Protein AF-A0A1E7IAQ9-F1 (afdb_monomer_lite)

Radius of gyration: 12.76 Å; chains: 1; bounding box: 31×22×39 Å

pLDDT: mean 73.69, std 15.14, range [35.72, 90.19]

Sequence (66 aa):
MQACADGKIWLFCTKCNEVRNINDVEHLDCIGNESYWGPEPWWHDTRVFKCKECGTQQTSAIEYVP

Foldseek 3Di:
DDDPPPWFKWWADPVVRDIDGPVQWAFDDKQFPPPDPDPDDRQQIKTFTQDPPVRDTDIGRIDTDD

Secondary structure (DSSP, 8-state):
-------EEEEEETTTTEEEEGGGSEEEEEE--TT--SSS-GGGPEEEEE-TTT--EEEEE-EEE-

Structure (mmCIF, N/C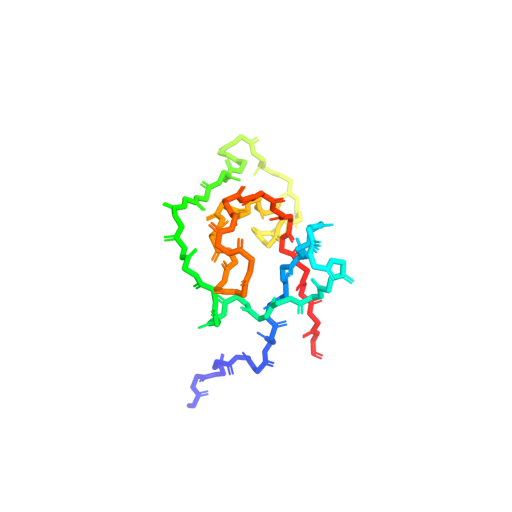A/C/O backbone):
data_AF-A0A1E7IAQ9-F1
#
_entry.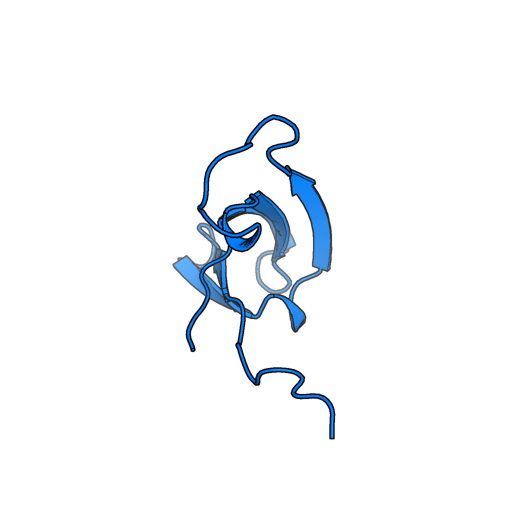id   AF-A0A1E7IAQ9-F1
#
loop_
_atom_site.group_PDB
_atom_site.id
_atom_site.type_symbol
_atom_site.label_atom_id
_atom_site.label_alt_id
_atom_site.label_comp_id
_atom_site.label_asym_id
_atom_site.label_entity_id
_atom_site.label_seq_id
_atom_site.pdbx_PDB_ins_code
_atom_site.Cartn_x
_atom_site.Cartn_y
_atom_site.Cartn_z
_atom_site.occupancy
_atom_site.B_iso_or_equiv
_atom_site.auth_seq_id
_atom_site.auth_comp_id
_atom_site.auth_asym_id
_atom_site.auth_atom_id
_atom_site.pdbx_PDB_model_num
ATOM 1 N N . MET A 1 1 ? -4.463 -4.710 -29.735 1.00 38.91 1 MET A N 1
ATOM 2 C CA . MET A 1 1 ? -4.916 -5.185 -28.412 1.00 38.91 1 MET A CA 1
ATOM 3 C C . MET A 1 1 ? -3.808 -4.861 -27.433 1.00 38.91 1 MET A C 1
ATOM 5 O O . MET A 1 1 ? -2.803 -5.556 -27.420 1.00 38.91 1 MET A O 1
ATOM 9 N N . GLN A 1 2 ? -3.905 -3.722 -26.751 1.00 36.19 2 GLN A N 1
ATOM 10 C CA . GLN A 1 2 ? -2.897 -3.328 -25.771 1.00 36.19 2 GLN A CA 1
ATOM 11 C C . GLN A 1 2 ? -3.134 -4.176 -24.526 1.00 36.19 2 GLN A C 1
ATOM 13 O O . GLN A 1 2 ? -4.227 -4.154 -23.964 1.00 36.19 2 GLN A O 1
ATOM 18 N N . ALA A 1 3 ? -2.136 -4.978 -24.174 1.00 35.72 3 ALA A N 1
ATOM 19 C CA . ALA A 1 3 ? -2.103 -5.740 -22.946 1.00 35.72 3 ALA A CA 1
ATOM 20 C C . ALA A 1 3 ? -2.137 -4.763 -21.763 1.00 35.72 3 ALA A C 1
ATOM 22 O O . ALA A 1 3 ? -1.102 -4.273 -21.320 1.00 35.72 3 ALA A O 1
ATOM 23 N N . CYS A 1 4 ? -3.328 -4.471 -21.243 1.00 46.38 4 CYS A N 1
ATOM 24 C CA . CYS A 1 4 ? -3.445 -4.268 -19.810 1.00 46.38 4 CYS A CA 1
ATOM 25 C C . CYS A 1 4 ? -3.095 -5.630 -19.224 1.00 46.38 4 CYS A C 1
ATOM 27 O O . CYS A 1 4 ? -3.924 -6.537 -19.246 1.00 46.38 4 CYS A O 1
ATOM 29 N N . ALA A 1 5 ? -1.822 -5.816 -18.870 1.00 43.81 5 ALA A N 1
ATOM 30 C CA . ALA A 1 5 ? -1.390 -6.987 -18.136 1.00 43.81 5 ALA A CA 1
ATOM 31 C C . ALA A 1 5 ? -2.382 -7.181 -16.987 1.00 43.81 5 ALA A C 1
ATOM 33 O O . ALA A 1 5 ? -2.638 -6.234 -16.240 1.00 43.81 5 ALA A O 1
ATOM 34 N N . ASP A 1 6 ? -2.940 -8.383 -16.859 1.00 50.03 6 ASP A N 1
ATOM 35 C CA . ASP A 1 6 ? -3.786 -8.808 -15.735 1.00 50.03 6 ASP A CA 1
ATOM 36 C C . ASP A 1 6 ? -2.954 -8.899 -14.434 1.00 50.03 6 ASP A C 1
ATOM 38 O O . ASP A 1 6 ? -3.194 -9.723 -13.563 1.00 50.03 6 ASP A O 1
ATOM 42 N N . GLY A 1 7 ? -1.915 -8.070 -14.311 1.00 56.75 7 GLY A N 1
ATOM 43 C CA . GLY A 1 7 ? -1.067 -7.967 -13.148 1.00 56.75 7 GLY A CA 1
ATOM 44 C C . GLY A 1 7 ? -1.874 -7.344 -12.031 1.00 56.75 7 GLY A C 1
ATOM 45 O O . GLY A 1 7 ? -2.070 -6.126 -11.970 1.00 56.75 7 GLY A O 1
ATOM 46 N N . LYS A 1 8 ? -2.383 -8.194 -11.145 1.00 69.06 8 LYS A N 1
ATOM 47 C CA . LYS A 1 8 ? -3.009 -7.741 -9.911 1.00 69.06 8 LYS A CA 1
ATOM 48 C C . LYS A 1 8 ? -1.897 -7.235 -9.009 1.00 69.06 8 LYS A C 1
ATOM 50 O O . LYS A 1 8 ? -1.021 -7.989 -8.597 1.00 69.06 8 LYS A O 1
ATOM 55 N N . ILE A 1 9 ? -1.945 -5.942 -8.725 1.00 75.19 9 ILE A N 1
ATOM 56 C CA . ILE A 1 9 ? -1.070 -5.311 -7.747 1.00 75.19 9 ILE A CA 1
ATOM 57 C C . ILE A 1 9 ? -1.715 -5.456 -6.371 1.00 75.19 9 ILE A C 1
ATOM 59 O O . ILE A 1 9 ? -2.901 -5.145 -6.188 1.00 75.19 9 ILE A O 1
ATOM 63 N N . TRP A 1 10 ? -0.925 -5.915 -5.408 1.00 83.31 10 TRP A N 1
ATOM 64 C CA . TRP A 1 10 ? -1.367 -6.153 -4.042 1.00 83.31 10 TRP A CA 1
ATOM 65 C C . TRP A 1 10 ? -0.668 -5.206 -3.069 1.00 83.31 10 TRP A C 1
ATOM 67 O O . TRP A 1 10 ? 0.491 -4.839 -3.251 1.00 83.31 10 TRP A O 1
ATOM 77 N N . LEU A 1 11 ? -1.407 -4.805 -2.038 1.00 83.81 11 LEU A N 1
ATOM 78 C CA . LEU A 1 11 ? -0.961 -3.975 -0.927 1.00 83.81 11 LEU A CA 1
ATOM 79 C C . LEU A 1 11 ? -1.242 -4.711 0.376 1.00 83.81 11 LEU A C 1
ATOM 81 O O . LEU A 1 11 ? -2.339 -5.232 0.575 1.00 83.81 11 LEU A O 1
ATOM 85 N N . PHE A 1 12 ? -0.287 -4.738 1.293 1.00 86.38 12 PHE A N 1
ATOM 86 C CA . PHE A 1 12 ? -0.471 -5.431 2.562 1.00 86.38 12 PHE A CA 1
ATOM 87 C C . PHE A 1 12 ? -1.073 -4.508 3.626 1.00 86.38 12 PHE A C 1
ATOM 89 O O . PHE A 1 12 ? -0.526 -3.447 3.936 1.00 86.38 12 PHE A O 1
ATOM 96 N N . CYS A 1 13 ? -2.196 -4.916 4.220 1.00 86.75 13 CYS A N 1
ATOM 97 C CA . CYS A 1 13 ? -2.787 -4.235 5.365 1.00 86.75 13 CYS A CA 1
ATOM 98 C C . CYS A 1 13 ? -2.300 -4.869 6.668 1.00 86.75 13 CYS A C 1
ATOM 100 O O . CYS A 1 13 ? -2.720 -5.966 7.026 1.00 86.75 13 CYS A O 1
ATOM 102 N N . THR A 1 14 ? -1.492 -4.140 7.435 1.00 86.56 14 THR A N 1
ATOM 103 C CA . THR A 1 14 ? -0.948 -4.622 8.718 1.00 86.56 14 THR A CA 1
ATOM 104 C C . THR A 1 14 ? -2.009 -4.752 9.809 1.00 86.56 14 THR A C 1
ATOM 106 O O . THR A 1 14 ? -1.871 -5.573 10.709 1.00 86.56 14 THR A O 1
ATOM 109 N N . LYS A 1 15 ? -3.090 -3.966 9.738 1.00 89.12 15 LYS A N 1
ATOM 110 C CA . LYS A 1 15 ? -4.201 -4.034 10.702 1.00 89.12 15 LYS A CA 1
ATOM 111 C C . LYS A 1 15 ? -5.106 -5.245 10.498 1.00 89.12 15 LYS A C 1
ATOM 113 O O . LYS A 1 15 ? -5.515 -5.850 11.481 1.00 89.12 15 LYS A O 1
ATOM 118 N N . CYS A 1 16 ? -5.417 -5.578 9.249 1.00 85.62 16 CYS A N 1
ATOM 119 C CA . CYS A 1 16 ? -6.194 -6.771 8.906 1.00 85.62 16 CYS A CA 1
ATOM 120 C C . CYS A 1 16 ? -5.310 -8.023 8.823 1.00 85.62 16 CYS A C 1
ATOM 122 O O . CYS A 1 16 ? -5.829 -9.128 8.888 1.00 85.62 16 CYS A O 1
ATOM 124 N N . ASN A 1 17 ? -3.988 -7.844 8.709 1.00 88.19 17 ASN A N 1
ATOM 125 C CA . ASN A 1 17 ? -3.015 -8.898 8.431 1.00 88.19 17 ASN A CA 1
ATOM 126 C C . ASN A 1 17 ? -3.328 -9.655 7.123 1.00 88.19 17 ASN A C 1
ATOM 128 O O . ASN A 1 17 ? -3.197 -10.874 7.046 1.00 88.19 17 ASN A O 1
ATOM 132 N N . GLU A 1 18 ? -3.764 -8.916 6.098 1.00 85.38 18 GLU A N 1
ATOM 133 C CA . GLU A 1 18 ? -4.243 -9.450 4.818 1.00 85.38 18 GLU A CA 1
ATOM 134 C C . GLU A 1 18 ? -3.765 -8.603 3.635 1.00 85.38 18 GLU A C 1
ATOM 136 O O . GLU A 1 18 ? -3.564 -7.389 3.752 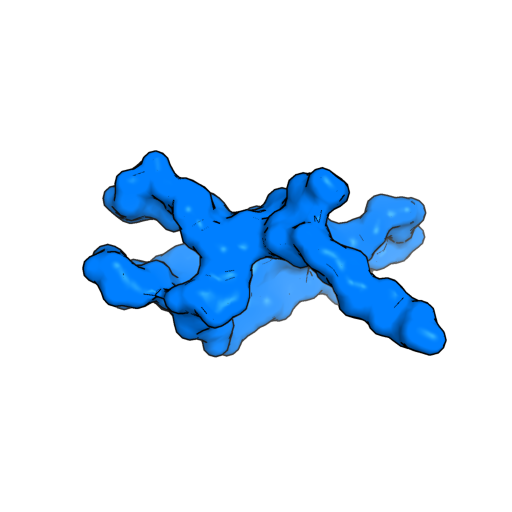1.00 85.38 18 GLU A O 1
ATOM 141 N N . VAL A 1 19 ? -3.641 -9.242 2.470 1.00 85.44 19 VAL A N 1
ATOM 142 C CA . VAL A 1 19 ? -3.377 -8.562 1.197 1.00 85.44 19 VAL A CA 1
ATOM 143 C C . VAL A 1 19 ? -4.659 -7.964 0.624 1.00 85.44 19 VAL A C 1
ATOM 145 O O . VAL A 1 19 ? -5.731 -8.564 0.659 1.00 85.44 19 VAL A O 1
ATOM 148 N N . ARG A 1 20 ? -4.546 -6.761 0.073 1.00 85.69 20 ARG A N 1
ATOM 149 C CA . ARG A 1 20 ? -5.629 -6.003 -0.547 1.00 85.69 20 ARG A CA 1
ATOM 150 C C . ARG A 1 20 ? -5.267 -5.706 -1.982 1.00 85.69 20 ARG A C 1
ATOM 152 O O . ARG A 1 20 ? -4.135 -5.337 -2.278 1.00 85.69 20 ARG A O 1
ATOM 159 N N . ASN A 1 21 ? -6.226 -5.877 -2.882 1.00 84.50 21 ASN A N 1
ATOM 160 C CA . ASN A 1 21 ? -6.015 -5.468 -4.258 1.00 84.50 21 ASN A CA 1
ATOM 161 C C . ASN A 1 21 ? -5.920 -3.944 -4.293 1.00 84.50 21 ASN A C 1
ATOM 163 O O . ASN A 1 21 ? -6.754 -3.266 -3.690 1.00 84.50 21 ASN A O 1
ATOM 167 N N . ILE A 1 22 ? -4.940 -3.403 -5.014 1.00 82.00 22 ILE A N 1
ATOM 168 C CA . ILE A 1 22 ? -4.798 -1.954 -5.140 1.00 82.00 22 ILE A CA 1
ATOM 169 C C . ILE A 1 22 ? -6.076 -1.314 -5.687 1.00 82.00 22 ILE A C 1
ATOM 171 O O . ILE A 1 22 ? -6.442 -0.232 -5.257 1.00 82.00 22 ILE A O 1
ATOM 175 N N . ASN A 1 23 ? -6.811 -1.990 -6.569 1.00 81.69 23 ASN A N 1
ATOM 176 C CA . ASN A 1 23 ? -8.030 -1.446 -7.164 1.00 81.69 23 ASN A CA 1
ATOM 177 C C . ASN A 1 23 ? -9.229 -1.424 -6.196 1.00 81.69 23 ASN A C 1
ATOM 179 O O . ASN A 1 2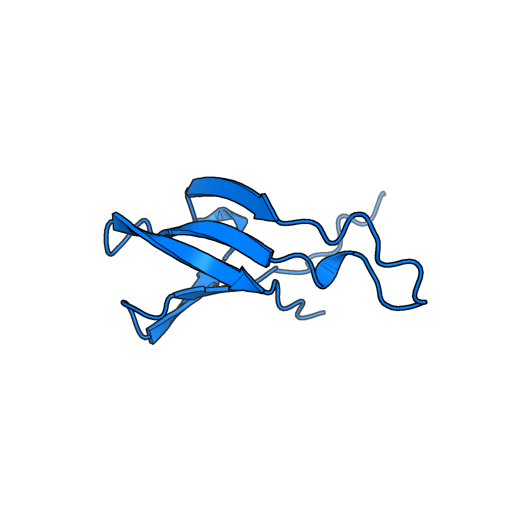3 ? -10.245 -0.821 -6.524 1.00 81.69 23 ASN 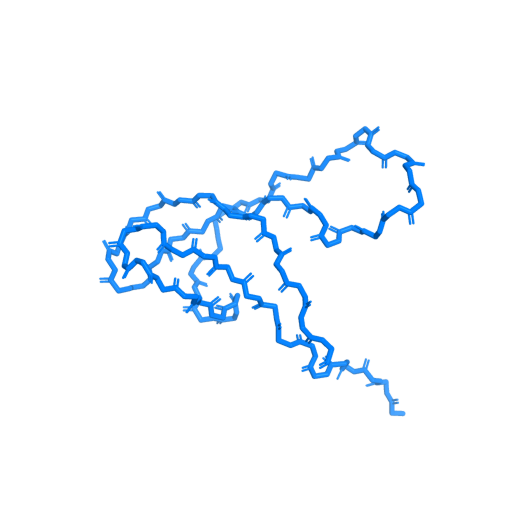A O 1
ATOM 183 N N . ASP A 1 24 ? -9.133 -2.082 -5.035 1.00 84.06 24 ASP A N 1
ATOM 184 C CA . ASP A 1 24 ? -10.224 -2.186 -4.051 1.00 84.06 24 ASP A CA 1
ATOM 185 C C . ASP A 1 24 ? -10.038 -1.259 -2.831 1.00 84.06 24 ASP A C 1
ATOM 187 O O . ASP A 1 24 ? -10.930 -1.124 -1.992 1.00 84.06 24 ASP A O 1
ATOM 191 N N . VAL A 1 25 ? -8.885 -0.593 -2.722 1.00 84.00 25 VAL A N 1
ATOM 192 C CA . VAL A 1 25 ? -8.583 0.340 -1.626 1.00 84.00 25 VAL A CA 1
ATOM 193 C C . VAL A 1 25 ? -8.714 1.796 -2.065 1.00 84.00 25 VAL A C 1
ATOM 195 O O . VAL A 1 25 ? -8.626 2.114 -3.247 1.00 84.00 25 VAL A O 1
ATOM 198 N N . GLU A 1 26 ? -8.902 2.703 -1.107 1.00 87.44 26 GLU A N 1
ATOM 199 C CA . GLU A 1 26 ? -8.896 4.145 -1.374 1.00 87.44 26 GLU A CA 1
ATOM 200 C C . GLU A 1 26 ? -7.446 4.644 -1.424 1.00 87.44 26 GLU A C 1
ATOM 202 O O . GLU A 1 26 ? -6.682 4.465 -0.471 1.00 87.44 26 GLU A O 1
ATOM 207 N N . HIS A 1 27 ? -7.055 5.237 -2.554 1.00 85.88 27 HIS A N 1
ATOM 208 C CA . HIS A 1 27 ? -5.694 5.732 -2.775 1.00 85.88 27 HIS A CA 1
ATOM 209 C C . HIS A 1 27 ? -5.606 7.151 -2.252 1.00 85.88 27 HIS A C 1
ATOM 211 O O . HIS A 1 27 ? -6.353 8.020 -2.695 1.00 85.88 27 HIS A O 1
ATOM 217 N N . LEU A 1 28 ? -4.687 7.374 -1.322 1.00 85.25 28 LEU A N 1
ATOM 218 C CA . LEU A 1 28 ? -4.486 8.688 -0.731 1.00 85.25 28 LEU A CA 1
ATOM 219 C C . LEU A 1 28 ? -3.278 9.377 -1.346 1.00 85.25 28 LEU A C 1
ATOM 221 O O . LEU A 1 28 ? -3.367 10.541 -1.714 1.00 85.25 28 LEU A O 1
ATOM 225 N N . ASP A 1 29 ? -2.163 8.655 -1.452 1.00 82.06 29 ASP A N 1
ATOM 226 C CA . ASP A 1 29 ? -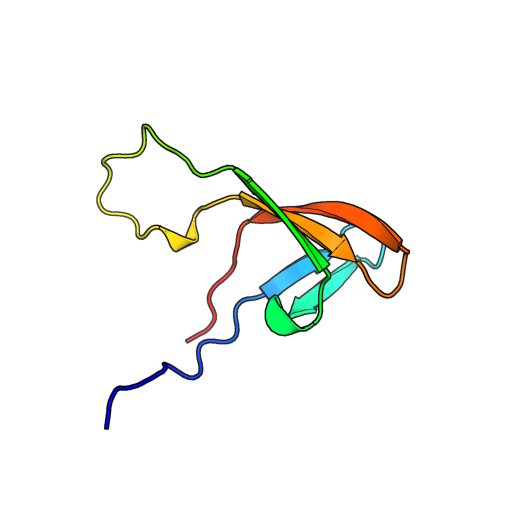0.902 9.219 -1.917 1.00 82.06 29 ASP A CA 1
ATOM 227 C C . ASP A 1 29 ? 0.045 8.121 -2.437 1.00 82.06 29 ASP A C 1
ATOM 229 O O . ASP A 1 29 ? -0.203 6.916 -2.292 1.00 82.06 29 ASP A O 1
ATOM 233 N N . CYS A 1 30 ? 1.141 8.528 -3.063 1.00 79.56 30 CYS A N 1
ATOM 234 C CA . CYS A 1 30 ? 2.181 7.641 -3.554 1.00 79.56 30 CYS A CA 1
ATOM 235 C C . CYS A 1 30 ? 3.532 8.263 -3.224 1.00 79.56 30 CYS A C 1
ATOM 237 O O . CYS A 1 30 ? 3.928 9.258 -3.826 1.00 79.56 30 CYS A O 1
ATOM 239 N N . ILE A 1 31 ? 4.257 7.628 -2.308 1.00 78.00 31 ILE A N 1
ATOM 240 C CA . ILE A 1 31 ? 5.630 7.996 -1.994 1.00 78.00 31 ILE A CA 1
ATOM 241 C C . ILE A 1 31 ? 6.497 7.323 -3.051 1.00 78.00 31 ILE A C 1
ATOM 243 O O . ILE A 1 31 ? 6.924 6.173 -2.904 1.00 78.00 31 ILE A O 1
ATOM 247 N N . GLY A 1 32 ? 6.658 8.039 -4.161 1.00 66.62 32 GLY A N 1
ATOM 248 C CA . GLY A 1 32 ? 7.568 7.657 -5.224 1.00 66.62 32 GLY A CA 1
ATOM 249 C C . GLY A 1 32 ? 9.007 7.939 -4.816 1.00 66.62 32 GLY A C 1
ATOM 250 O O . GLY A 1 32 ? 9.295 8.979 -4.220 1.00 66.62 32 GLY A O 1
ATOM 251 N N . ASN A 1 33 ? 9.930 7.040 -5.143 1.00 64.31 33 ASN A N 1
ATOM 252 C CA . ASN A 1 33 ? 11.349 7.353 -4.990 1.00 64.31 33 ASN A CA 1
ATOM 253 C C . ASN A 1 33 ? 11.809 8.233 -6.161 1.00 64.31 33 ASN A C 1
ATOM 255 O O . ASN A 1 33 ? 12.402 7.750 -7.120 1.00 64.31 33 ASN A O 1
ATOM 259 N N . GLU A 1 34 ? 11.573 9.545 -6.064 1.00 57.38 34 GLU A N 1
ATOM 260 C CA . GLU A 1 34 ? 11.944 10.544 -7.086 1.00 57.38 34 GLU A CA 1
ATOM 261 C C . GLU A 1 34 ? 13.443 10.550 -7.447 1.00 57.38 34 GLU A C 1
ATOM 263 O O . GLU A 1 34 ? 13.834 11.016 -8.514 1.00 57.38 34 GLU A O 1
ATOM 268 N N . SER A 1 35 ? 14.290 10.011 -6.564 1.00 57.06 35 SER A N 1
ATOM 269 C CA . SER A 1 35 ? 15.747 9.936 -6.724 1.00 57.06 35 SER A CA 1
ATOM 270 C C . SER A 1 35 ? 16.268 8.545 -7.117 1.00 57.06 35 SER A C 1
ATOM 272 O O . SER A 1 35 ? 17.484 8.348 -7.176 1.00 57.06 35 SER A O 1
ATOM 274 N N . TYR A 1 36 ? 15.395 7.563 -7.364 1.00 58.47 36 TYR A N 1
ATOM 275 C CA . TYR A 1 36 ? 15.816 6.217 -7.749 1.00 58.47 36 TYR A CA 1
ATOM 276 C C . TYR A 1 36 ? 16.033 6.128 -9.268 1.00 58.47 36 TYR A C 1
ATOM 278 O O . TYR A 1 36 ? 15.093 6.045 -10.051 1.00 58.47 36 TYR A O 1
ATOM 286 N N . TRP A 1 37 ? 17.306 6.135 -9.675 1.00 57.91 37 TRP A N 1
ATOM 287 C CA . TRP A 1 37 ? 17.760 5.975 -11.068 1.00 57.91 37 TRP A CA 1
ATOM 288 C C . TRP A 1 37 ? 18.264 4.552 -11.371 1.00 57.91 37 TRP A C 1
ATOM 290 O O . TRP A 1 37 ? 19.001 4.342 -12.336 1.00 57.91 37 TRP A O 1
ATOM 300 N N . GLY A 1 38 ? 17.947 3.583 -10.508 1.00 64.81 38 GLY A N 1
ATOM 301 C CA . GLY A 1 38 ? 18.371 2.196 -10.676 1.00 64.81 38 GLY A CA 1
ATOM 302 C C . GLY A 1 38 ? 17.547 1.447 -11.735 1.00 64.81 38 GLY A C 1
ATOM 303 O O . GLY A 1 38 ? 16.507 1.931 -12.175 1.00 64.81 38 GLY A O 1
ATOM 304 N N . PRO A 1 39 ? 18.005 0.262 -12.174 1.00 58.38 39 PRO A N 1
ATOM 305 C CA . PRO A 1 39 ? 17.329 -0.537 -13.197 1.00 58.38 39 PRO A CA 1
ATOM 306 C C . PRO A 1 39 ? 16.036 -1.209 -12.703 1.00 58.38 39 PRO A C 1
ATOM 308 O O . PRO A 1 39 ? 15.355 -1.855 -13.501 1.00 58.38 39 PRO A O 1
ATOM 311 N N . GLU A 1 40 ? 15.708 -1.119 -11.408 1.00 58.66 40 GLU A N 1
ATOM 312 C CA . GLU A 1 40 ? 14.504 -1.744 -10.858 1.00 58.66 40 GLU A CA 1
ATOM 313 C C . GLU A 1 40 ? 13.247 -0.940 -11.260 1.00 58.66 40 GLU A C 1
ATOM 315 O O . GLU A 1 40 ? 13.258 0.292 -11.225 1.00 58.66 40 GLU A O 1
ATOM 320 N N . PRO A 1 41 ? 12.152 -1.599 -11.683 1.00 57.91 41 PRO A N 1
ATOM 321 C CA . PRO A 1 41 ? 10.962 -0.896 -12.159 1.00 57.91 41 PRO A CA 1
ATOM 322 C C . PRO A 1 41 ? 10.269 -0.052 -11.074 1.00 57.91 41 PRO A C 1
ATOM 324 O O . PRO A 1 41 ? 10.355 -0.324 -9.882 1.00 57.91 41 PRO A O 1
ATOM 327 N N . TRP A 1 42 ? 9.485 0.936 -11.507 1.00 56.09 42 TRP A N 1
ATOM 328 C CA . TRP A 1 42 ? 8.693 1.863 -10.675 1.00 56.09 42 TRP A CA 1
ATOM 329 C C . TRP A 1 42 ? 7.697 1.192 -9.703 1.00 56.09 42 TRP A C 1
ATOM 331 O O . TRP A 1 42 ? 7.146 1.832 -8.816 1.00 56.09 42 TRP A O 1
ATOM 341 N N . TRP A 1 43 ? 7.465 -0.116 -9.813 1.00 61.91 43 TRP A N 1
ATOM 342 C CA . TRP A 1 43 ? 6.637 -0.880 -8.875 1.00 61.91 43 TRP A CA 1
ATOM 343 C C . TRP A 1 43 ? 7.232 -1.010 -7.453 1.00 61.91 43 TRP A C 1
ATOM 345 O O . TRP A 1 43 ? 6.582 -1.585 -6.592 1.00 61.91 43 TRP A O 1
ATOM 355 N N . HIS A 1 44 ? 8.423 -0.458 -7.177 1.00 62.28 44 HIS A N 1
ATOM 356 C CA . HIS A 1 44 ? 8.985 -0.337 -5.821 1.00 62.28 44 HIS A CA 1
ATOM 357 C C . HIS A 1 44 ? 8.432 0.868 -5.035 1.00 62.28 44 HIS A C 1
ATOM 359 O O . HIS A 1 44 ? 8.808 1.079 -3.879 1.00 62.28 44 HIS A O 1
ATOM 365 N N . ASP A 1 45 ? 7.554 1.671 -5.639 1.00 72.06 45 ASP A N 1
ATOM 366 C CA . ASP A 1 45 ? 6.946 2.815 -4.966 1.00 72.06 45 ASP A CA 1
ATOM 367 C C . ASP A 1 45 ? 6.066 2.381 -3.782 1.00 72.06 45 ASP A C 1
ATOM 369 O O . ASP A 1 45 ? 5.340 1.380 -3.821 1.00 72.06 45 ASP A O 1
ATOM 373 N N . THR A 1 46 ? 6.107 3.170 -2.708 1.00 80.44 46 THR A N 1
ATOM 374 C CA . THR A 1 46 ? 5.282 2.934 -1.521 1.00 80.44 46 THR A CA 1
ATOM 375 C C . THR A 1 46 ? 3.947 3.649 -1.679 1.00 80.44 46 THR A C 1
ATOM 377 O O . THR A 1 46 ? 3.885 4.871 -1.808 1.00 80.44 46 THR A O 1
ATOM 380 N N . ARG A 1 47 ? 2.843 2.904 -1.631 1.00 85.44 47 ARG A N 1
ATOM 381 C CA . ARG A 1 47 ? 1.491 3.465 -1.712 1.00 85.44 47 ARG A CA 1
ATOM 382 C C . ARG A 1 47 ? 0.975 3.827 -0.336 1.00 85.44 47 ARG A C 1
ATOM 384 O O . ARG A 1 47 ? 1.066 3.023 0.590 1.00 85.44 47 ARG A O 1
ATOM 391 N N . VAL A 1 48 ? 0.372 5.007 -0.226 1.00 87.81 48 VAL A N 1
ATOM 392 C CA . VAL A 1 48 ? -0.428 5.416 0.928 1.00 87.81 48 VAL A CA 1
ATOM 393 C C . VAL A 1 48 ? -1.887 5.157 0.583 1.00 87.81 48 VAL A C 1
ATOM 395 O O . VAL A 1 48 ? -2.438 5.739 -0.352 1.00 87.81 48 VAL A O 1
ATOM 398 N N . PHE A 1 49 ? -2.522 4.269 1.333 1.00 88.62 49 PHE A N 1
ATOM 399 C CA . PHE A 1 49 ? -3.893 3.857 1.070 1.00 88.62 49 PHE A CA 1
ATOM 400 C C . PHE A 1 49 ? -4.684 3.736 2.362 1.00 88.62 49 PHE A C 1
ATOM 402 O O . PHE A 1 49 ? -4.139 3.502 3.444 1.00 88.62 49 PHE A O 1
ATOM 409 N N . LYS A 1 50 ? -5.999 3.867 2.240 1.00 89.50 50 LYS A N 1
ATOM 410 C CA . LYS A 1 50 ? -6.936 3.597 3.320 1.00 89.50 50 LYS A CA 1
ATOM 411 C C . LYS A 1 50 ? -7.608 2.260 3.065 1.00 89.50 50 LYS A C 1
ATOM 413 O O . LYS A 1 50 ? -8.261 2.051 2.042 1.00 89.50 50 LYS A O 1
ATOM 418 N N . CYS A 1 51 ? -7.423 1.332 3.999 1.00 86.62 51 CYS A N 1
ATOM 419 C CA . CYS A 1 51 ? -8.099 0.044 3.934 1.00 86.62 51 CYS A CA 1
ATOM 420 C C . CYS A 1 51 ? -9.604 0.254 4.102 1.00 86.62 51 CYS A C 1
ATOM 422 O O . CYS A 1 51 ? -10.038 0.874 5.073 1.00 86.62 51 CYS A O 1
ATOM 424 N N . LYS A 1 52 ? -10.399 -0.296 3.184 1.00 84.94 52 LYS A N 1
ATOM 425 C CA . LYS A 1 52 ? -11.861 -0.208 3.235 1.00 84.94 52 LYS A CA 1
ATOM 426 C C . LYS A 1 52 ? -12.459 -0.959 4.428 1.00 84.94 52 LYS A C 1
ATOM 428 O O . LYS A 1 52 ? -13.481 -0.535 4.951 1.00 84.94 52 LYS A O 1
ATOM 433 N N . GLU A 1 53 ? -11.813 -2.038 4.872 1.00 85.69 53 GLU A N 1
ATOM 434 C CA . GLU A 1 53 ? -12.326 -2.881 5.959 1.00 85.69 53 GLU A CA 1
ATOM 435 C C . GLU A 1 53 ? -12.043 -2.294 7.344 1.00 85.69 53 GLU A C 1
ATOM 437 O O . GLU A 1 53 ? -12.960 -2.105 8.136 1.00 85.69 53 GLU A O 1
ATOM 442 N N . CYS A 1 54 ? -10.786 -1.957 7.645 1.00 86.69 54 CYS A N 1
ATOM 443 C CA . CYS A 1 54 ? -10.430 -1.398 8.954 1.00 86.69 54 CYS A CA 1
ATOM 444 C C . CYS A 1 54 ? -10.448 0.137 9.001 1.00 86.69 54 CYS A C 1
ATOM 446 O O . CYS A 1 54 ? -10.140 0.720 10.041 1.00 86.69 54 CYS A O 1
ATOM 448 N N . GLY A 1 55 ? -10.717 0.810 7.876 1.00 85.75 55 GLY A N 1
ATOM 449 C CA . GLY A 1 55 ? -10.743 2.272 7.757 1.00 85.75 55 GLY A CA 1
ATOM 450 C C . GLY A 1 55 ? -9.404 2.966 8.027 1.00 85.75 55 GLY A C 1
ATOM 451 O O . GLY A 1 55 ? -9.353 4.195 8.070 1.00 85.75 55 GLY A O 1
ATOM 452 N N . THR A 1 56 ? -8.328 2.204 8.239 1.00 87.75 56 THR A N 1
ATOM 453 C CA . THR A 1 56 ? -7.037 2.736 8.676 1.00 87.75 56 THR A CA 1
ATOM 454 C C . THR A 1 56 ? -6.208 3.154 7.468 1.00 87.75 56 THR A C 1
ATOM 456 O O . THR A 1 56 ? -6.087 2.404 6.496 1.00 87.75 56 THR A O 1
ATOM 459 N N . GLN A 1 57 ? -5.626 4.349 7.547 1.00 90.19 57 GLN A N 1
ATOM 460 C CA . GLN A 1 57 ? -4.617 4.816 6.605 1.00 90.19 57 GLN A CA 1
ATOM 461 C C . GLN A 1 57 ? -3.272 4.164 6.926 1.00 90.19 57 GLN A C 1
ATOM 463 O O . GLN A 1 57 ? -2.823 4.180 8.072 1.00 90.19 57 GLN A O 1
ATOM 468 N N . GLN A 1 58 ? -2.631 3.598 5.912 1.00 86.69 58 GLN A N 1
ATOM 469 C CA . GLN A 1 58 ? -1.358 2.905 6.051 1.00 86.69 58 GLN A CA 1
ATOM 470 C C . GLN A 1 58 ? -0.553 2.978 4.756 1.00 86.69 58 GLN A C 1
ATOM 472 O O . GLN A 1 58 ? -1.063 3.359 3.700 1.00 86.69 58 GLN A O 1
ATOM 477 N N . THR A 1 59 ? 0.718 2.610 4.859 1.00 87.19 59 THR A N 1
ATOM 478 C CA . THR A 1 59 ? 1.644 2.575 3.735 1.00 87.19 59 THR A CA 1
ATOM 479 C C . THR A 1 59 ? 2.082 1.145 3.462 1.00 87.19 59 THR A C 1
ATOM 481 O O . THR A 1 59 ? 2.294 0.363 4.389 1.00 87.19 59 THR A O 1
ATOM 484 N N . SER A 1 60 ? 2.178 0.773 2.190 1.00 82.00 60 SER A N 1
ATOM 485 C CA . SER A 1 60 ? 2.691 -0.537 1.786 1.00 82.00 60 SER A CA 1
ATOM 486 C C . SER A 1 60 ? 3.405 -0.427 0.448 1.00 82.00 60 SER A C 1
ATOM 488 O O . SER A 1 60 ? 2.991 0.345 -0.420 1.00 82.00 60 SER A O 1
ATOM 490 N N . ALA A 1 61 ? 4.493 -1.181 0.304 1.00 80.62 61 ALA A N 1
ATOM 491 C CA . ALA A 1 61 ? 5.126 -1.377 -0.988 1.00 80.62 61 ALA A CA 1
ATOM 492 C C . ALA A 1 61 ? 4.170 -2.146 -1.905 1.00 80.62 61 ALA A C 1
ATOM 494 O O . ALA A 1 61 ? 3.397 -2.993 -1.453 1.00 80.62 61 ALA A O 1
ATOM 495 N N . ILE A 1 62 ? 4.211 -1.823 -3.191 1.00 75.38 62 ILE A N 1
ATOM 496 C CA . ILE A 1 62 ? 3.494 -2.589 -4.199 1.00 75.38 62 ILE A CA 1
ATOM 497 C C . ILE A 1 62 ? 4.208 -3.925 -4.402 1.00 75.38 62 ILE A C 1
ATOM 499 O O . ILE A 1 62 ? 5.394 -3.959 -4.712 1.00 75.38 62 ILE A O 1
ATOM 503 N N . GLU A 1 63 ? 3.461 -5.022 -4.295 1.00 69.56 63 GLU A N 1
ATOM 504 C CA . GLU A 1 63 ? 3.917 -6.317 -4.791 1.00 69.56 63 GLU A CA 1
ATOM 505 C C . GLU A 1 63 ? 3.181 -6.661 -6.087 1.00 69.56 63 GLU A C 1
ATOM 507 O O . GLU A 1 63 ? 1.945 -6.657 -6.156 1.00 69.56 63 GLU A O 1
ATOM 512 N N . TYR A 1 64 ? 3.958 -6.928 -7.137 1.00 61.62 64 TYR A N 1
ATOM 513 C CA . TYR A 1 64 ? 3.449 -7.379 -8.424 1.00 61.62 64 TYR A CA 1
ATOM 514 C C . TYR A 1 64 ? 3.471 -8.904 -8.487 1.00 61.62 64 TYR A C 1
ATOM 516 O O . TYR A 1 64 ? 4.518 -9.523 -8.295 1.00 61.62 64 TYR A O 1
ATOM 524 N N . VAL A 1 65 ? 2.326 -9.504 -8.810 1.00 59.84 65 VAL A N 1
ATOM 525 C CA . VAL A 1 65 ? 2.233 -10.931 -9.129 1.00 59.84 65 VAL A CA 1
ATOM 526 C C . VAL A 1 65 ? 1.876 -11.058 -10.622 1.00 59.84 65 VAL A C 1
ATOM 528 O O . VAL A 1 65 ? 0.810 -10.561 -10.997 1.00 59.84 65 VAL A O 1
ATOM 531 N N . PRO A 1 66 ? 2.766 -11.630 -11.467 1.00 54.41 66 PRO A N 1
ATOM 532 C CA . PRO A 1 66 ? 2.556 -11.799 -12.911 1.00 54.41 66 PRO A CA 1
ATOM 533 C C . PRO A 1 66 ? 1.419 -12.750 -13.279 1.00 54.41 66 PRO A C 1
ATOM 535 O O . PRO A 1 66 ? 1.150 -13.699 -12.508 1.00 54.41 66 PRO A O 1
#